Protein AF-A0AAW2SM83-F1 (afdb_monomer)

Mean predicted aligned error: 7.63 Å

pLDDT: mean 76.94, std 11.26, range [39.81, 90.31]

Structure (mmCIF, N/CA/C/O backbone):
data_AF-A0AAW2SM83-F1
#
_entry.id   AF-A0AAW2SM83-F1
#
loop_
_atom_site.group_PDB
_atom_site.id
_atom_site.type_symbol
_atom_site.label_atom_id
_atom_site.label_alt_id
_atom_site.label_comp_id
_atom_site.label_asym_id
_atom_site.label_entity_id
_atom_site.label_seq_id
_atom_site.pdbx_PDB_ins_code
_atom_site.Cartn_x
_atom_site.Cartn_y
_atom_site.Cartn_z
_atom_site.occupancy
_atom_site.B_iso_or_equiv
_atom_site.auth_seq_id
_atom_site.auth_comp_id
_atom_site.auth_asym_id
_atom_site.auth_atom_id
_atom_site.pdbx_PDB_model_num
ATOM 1 N N . MET A 1 1 ? 7.776 -12.424 -5.030 1.00 39.81 1 MET A N 1
ATOM 2 C CA . MET A 1 1 ? 6.818 -11.487 -4.413 1.00 39.81 1 MET A CA 1
ATOM 3 C C . MET A 1 1 ? 7.559 -10.567 -3.451 1.00 39.81 1 MET A C 1
ATOM 5 O O . MET A 1 1 ? 8.022 -11.032 -2.416 1.00 39.81 1 MET A O 1
ATOM 9 N N . LYS A 1 2 ? 7.753 -9.295 -3.813 1.00 45.72 2 LYS A N 1
ATOM 10 C CA . LYS A 1 2 ? 8.313 -8.278 -2.909 1.00 45.72 2 LYS A CA 1
ATOM 11 C C . LYS A 1 2 ? 7.290 -7.174 -2.714 1.00 45.72 2 LYS A C 1
ATOM 13 O O . LYS A 1 2 ? 6.687 -6.695 -3.669 1.00 45.72 2 LYS A O 1
ATOM 18 N N . LEU A 1 3 ? 7.102 -6.820 -1.453 1.00 44.44 3 LEU A N 1
ATOM 19 C CA . LEU A 1 3 ? 6.185 -5.790 -1.025 1.00 44.44 3 LEU A CA 1
ATOM 20 C C . LEU A 1 3 ? 6.822 -4.419 -1.250 1.00 44.44 3 LEU A C 1
ATOM 22 O O . LEU A 1 3 ? 7.770 -4.055 -0.554 1.00 44.44 3 LEU A O 1
ATOM 26 N N . CYS A 1 4 ? 6.308 -3.661 -2.212 1.00 49.78 4 CYS A N 1
ATOM 27 C CA . CYS A 1 4 ? 6.758 -2.297 -2.445 1.00 49.78 4 CYS A CA 1
ATOM 28 C C . CYS A 1 4 ? 5.893 -1.348 -1.621 1.00 49.78 4 CYS A C 1
ATOM 30 O O . CYS A 1 4 ? 4.852 -0.886 -2.067 1.00 49.78 4 CYS A O 1
ATOM 32 N N . ARG A 1 5 ? 6.316 -1.055 -0.391 1.00 54.22 5 ARG A N 1
ATOM 33 C CA . ARG A 1 5 ? 5.929 0.210 0.248 1.00 54.22 5 ARG A CA 1
ATOM 34 C C . ARG A 1 5 ? 6.883 1.287 -0.291 1.00 54.22 5 ARG A C 1
ATOM 36 O O . ARG A 1 5 ? 7.956 0.943 -0.776 1.00 54.22 5 ARG A O 1
ATOM 43 N N . TRP A 1 6 ? 6.543 2.573 -0.241 1.00 51.31 6 TRP A N 1
ATOM 44 C CA . TRP A 1 6 ? 7.434 3.669 -0.680 1.00 51.31 6 TRP A CA 1
ATOM 45 C C . TRP A 1 6 ? 8.615 3.886 0.292 1.00 51.31 6 TRP A C 1
ATOM 47 O O . TRP A 1 6 ? 8.884 4.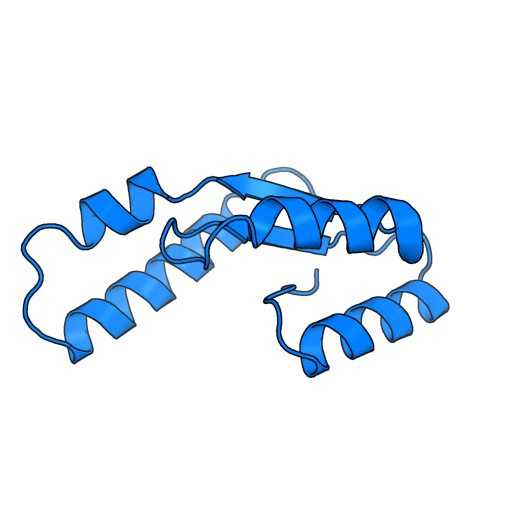982 0.773 1.00 51.31 6 TRP A O 1
ATOM 57 N N . CYS A 1 7 ? 9.278 2.799 0.679 1.00 58.91 7 CYS A N 1
ATOM 58 C CA . CYS A 1 7 ? 10.492 2.783 1.467 1.00 58.9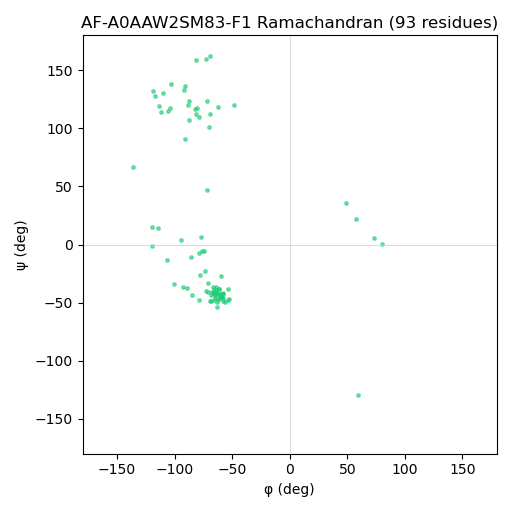1 7 CYS A CA 1
ATOM 59 C C . CYS A 1 7 ? 11.660 2.505 0.519 1.00 58.91 7 CYS A C 1
ATOM 61 O O . CYS A 1 7 ? 11.553 1.656 -0.371 1.00 58.91 7 CYS A O 1
ATOM 63 N N . VAL A 1 8 ? 12.770 3.220 0.713 1.00 69.19 8 VAL A N 1
ATOM 64 C CA . VAL A 1 8 ? 13.974 3.105 -0.126 1.00 69.19 8 VAL A CA 1
ATOM 65 C C . VAL A 1 8 ? 14.437 1.649 -0.208 1.00 69.19 8 VAL A C 1
ATOM 67 O O . VAL A 1 8 ? 14.772 1.173 -1.291 1.00 69.19 8 VAL A O 1
ATOM 70 N N . ASP A 1 9 ? 14.343 0.914 0.901 1.00 73.94 9 ASP A N 1
ATOM 71 C CA . ASP A 1 9 ? 14.734 -0.493 0.983 1.00 73.94 9 ASP A CA 1
ATOM 72 C C . ASP A 1 9 ? 13.951 -1.375 0.011 1.00 73.94 9 ASP A C 1
ATOM 74 O O . ASP A 1 9 ? 14.536 -2.186 -0.703 1.00 73.94 9 ASP A O 1
ATOM 78 N N . SER A 1 10 ? 12.629 -1.205 -0.067 1.00 73.06 10 SER A N 1
ATOM 79 C CA . SER A 1 10 ? 11.781 -2.001 -0.955 1.00 73.06 10 SER A CA 1
ATOM 80 C C . SER A 1 10 ? 11.978 -1.645 -2.426 1.00 73.06 10 SER A C 1
ATOM 82 O O . SER A 1 10 ? 11.923 -2.544 -3.264 1.00 73.06 10 SER A O 1
ATOM 84 N N . THR A 1 11 ? 12.275 -0.383 -2.746 1.00 73.31 11 THR A N 1
ATOM 85 C CA . THR A 1 11 ? 12.612 0.028 -4.117 1.00 73.31 11 THR A CA 1
ATOM 86 C C . THR A 1 11 ? 13.958 -0.554 -4.541 1.00 73.31 11 THR A C 1
ATOM 88 O O . THR A 1 11 ? 14.043 -1.208 -5.576 1.00 73.31 11 THR A O 1
ATOM 91 N N . VAL A 1 12 ? 15.000 -0.425 -3.711 1.00 79.44 12 VAL A N 1
ATOM 92 C CA . VAL A 1 12 ? 16.323 -1.013 -3.988 1.00 79.44 12 VAL A CA 1
ATOM 93 C C . VAL A 1 12 ? 16.226 -2.536 -4.096 1.00 79.44 12 VAL A C 1
ATOM 95 O O . VAL A 1 12 ? 16.770 -3.140 -5.020 1.00 79.44 12 VAL A O 1
ATOM 98 N N . ALA A 1 13 ? 15.480 -3.171 -3.193 1.00 80.94 13 ALA A N 1
ATOM 99 C CA . ALA A 1 13 ? 15.261 -4.609 -3.187 1.00 80.94 13 ALA A CA 1
ATOM 100 C C . ALA A 1 13 ? 14.492 -5.106 -4.423 1.00 80.94 13 ALA A C 1
ATOM 102 O O . ALA A 1 13 ? 14.777 -6.217 -4.885 1.00 80.94 13 ALA A O 1
ATOM 103 N N . ALA A 1 14 ? 13.524 -4.336 -4.930 1.00 75.44 14 ALA A N 1
ATOM 104 C CA . ALA A 1 14 ? 12.797 -4.643 -6.159 1.00 75.44 14 ALA A CA 1
ATOM 105 C C . ALA A 1 14 ? 13.714 -4.510 -7.380 1.00 75.44 14 ALA A C 1
ATOM 107 O O . ALA A 1 14 ? 13.834 -5.463 -8.144 1.00 75.44 14 ALA A O 1
ATOM 108 N N . THR A 1 15 ? 14.458 -3.407 -7.496 1.00 78.12 15 THR A N 1
ATOM 109 C CA . THR A 1 15 ? 15.403 -3.177 -8.599 1.00 78.12 15 THR A CA 1
ATOM 110 C C . THR A 1 15 ? 16.509 -4.232 -8.646 1.00 78.12 15 THR A C 1
ATOM 112 O O . THR A 1 15 ? 16.833 -4.741 -9.717 1.00 78.12 15 THR A O 1
ATOM 115 N N . LEU A 1 16 ? 17.079 -4.611 -7.495 1.00 81.06 16 LEU A N 1
ATOM 116 C CA . LEU A 1 16 ? 18.107 -5.658 -7.432 1.00 81.06 16 LEU A CA 1
ATOM 117 C C . LEU A 1 16 ? 17.567 -7.023 -7.856 1.00 81.06 16 LEU A C 1
ATOM 119 O O . LEU A 1 16 ? 18.247 -7.758 -8.566 1.00 81.06 16 LEU A O 1
ATOM 123 N N . VAL A 1 17 ? 16.349 -7.370 -7.434 1.00 81.19 17 VAL A N 1
ATOM 124 C CA . VAL A 1 17 ? 15.756 -8.656 -7.812 1.00 81.19 17 VAL A CA 1
ATOM 125 C C . VAL A 1 17 ? 15.336 -8.654 -9.268 1.00 81.19 17 VAL A C 1
ATOM 127 O O . VAL A 1 17 ? 15.617 -9.628 -9.950 1.00 81.19 17 VAL A O 1
ATOM 130 N N . HIS A 1 18 ? 14.771 -7.569 -9.788 1.00 79.06 18 HIS A N 1
ATOM 131 C CA . HIS A 1 18 ? 14.466 -7.476 -11.211 1.00 79.06 18 HIS A CA 1
ATOM 132 C C . HIS A 1 18 ? 15.718 -7.651 -12.077 1.00 79.06 18 HIS A C 1
ATOM 134 O O . HIS A 1 18 ? 15.699 -8.432 -13.020 1.00 79.06 18 HIS A O 1
ATOM 140 N N . LYS A 1 19 ? 16.855 -7.055 -11.690 1.00 78.62 19 LYS A N 1
ATOM 141 C CA . LYS A 1 19 ? 18.141 -7.306 -12.364 1.00 78.62 19 LYS A CA 1
ATOM 142 C C . LYS A 1 19 ? 18.576 -8.778 -12.335 1.00 78.62 19 LYS A C 1
ATOM 144 O O . LYS A 1 19 ? 19.315 -9.197 -13.217 1.00 78.62 19 LYS A O 1
ATOM 149 N N . ALA A 1 20 ? 18.152 -9.551 -11.335 1.00 83.00 20 ALA A N 1
ATOM 150 C CA . ALA A 1 20 ? 18.542 -10.950 -11.163 1.00 83.00 20 ALA A CA 1
ATOM 151 C C . ALA A 1 20 ? 17.568 -11.958 -11.805 1.00 83.00 20 ALA A C 1
ATOM 153 O O . ALA A 1 20 ? 18.008 -12.993 -12.301 1.00 83.00 20 ALA A O 1
ATOM 154 N N . ILE A 1 21 ? 16.254 -11.701 -11.771 1.00 78.56 21 ILE A N 1
ATOM 155 C CA . ILE A 1 21 ? 15.217 -12.644 -12.240 1.00 78.56 21 ILE A CA 1
ATOM 156 C C . ILE A 1 21 ? 14.339 -12.110 -13.378 1.00 78.56 21 ILE A C 1
ATOM 158 O O . ILE A 1 21 ? 13.483 -12.861 -13.856 1.00 78.56 21 ILE A O 1
ATOM 162 N N . GLY A 1 22 ? 14.560 -10.868 -13.817 1.00 74.38 22 GLY A N 1
ATOM 163 C CA . GLY A 1 22 ? 13.842 -10.219 -14.912 1.00 74.38 22 GLY A CA 1
ATOM 164 C C . GLY A 1 22 ? 12.340 -10.138 -14.656 1.00 74.38 22 GLY A C 1
ATOM 165 O O . GLY A 1 22 ? 11.893 -9.738 -13.576 1.00 74.38 22 GLY A O 1
ATOM 166 N N . ASP A 1 23 ? 11.576 -10.585 -15.646 1.00 71.12 23 ASP A N 1
ATOM 167 C CA . ASP A 1 23 ? 10.113 -10.473 -15.711 1.00 71.12 23 ASP A CA 1
ATOM 168 C C . ASP A 1 23 ? 9.370 -11.435 -14.776 1.00 71.12 23 ASP A C 1
ATOM 170 O O . ASP A 1 23 ? 8.157 -11.353 -14.621 1.00 71.12 23 ASP A O 1
ATOM 174 N N . ARG A 1 24 ? 10.090 -12.339 -14.097 1.00 71.69 24 ARG A N 1
ATOM 175 C CA . ARG A 1 24 ? 9.501 -13.238 -13.087 1.00 71.69 24 ARG A CA 1
ATOM 176 C C . ARG A 1 24 ? 9.214 -12.538 -11.756 1.00 71.69 24 ARG A C 1
ATOM 178 O O . ARG A 1 24 ? 8.687 -13.157 -10.829 1.00 71.69 24 ARG A O 1
ATOM 185 N N . LEU A 1 25 ? 9.615 -11.274 -11.608 1.00 72.06 25 LEU A N 1
ATOM 186 C CA . LEU A 1 25 ? 9.310 -10.485 -10.423 1.00 72.06 25 LEU A CA 1
ATOM 187 C C . LEU A 1 25 ? 7.958 -9.794 -10.584 1.00 72.06 25 LEU A C 1
ATOM 189 O O . LEU A 1 25 ? 7.887 -8.766 -11.236 1.00 72.06 25 LEU A O 1
ATOM 193 N N . HIS A 1 26 ? 6.938 -10.266 -9.872 1.00 72.94 26 HIS A N 1
ATOM 194 C CA . HIS A 1 26 ? 5.712 -9.494 -9.672 1.00 72.94 26 HIS A CA 1
ATOM 195 C C . HIS A 1 26 ? 5.828 -8.602 -8.431 1.00 72.94 26 HIS A C 1
ATOM 197 O O . HIS A 1 26 ? 6.042 -9.087 -7.306 1.00 72.94 26 HIS A O 1
ATOM 203 N N . CYS A 1 27 ? 5.704 -7.292 -8.647 1.00 75.81 27 CYS A N 1
ATOM 204 C CA . CYS A 1 27 ? 5.610 -6.288 -7.595 1.00 75.81 27 CYS A CA 1
ATOM 205 C C . CYS A 1 27 ? 4.138 -6.036 -7.265 1.00 75.81 27 CYS A C 1
ATOM 207 O O . CYS A 1 27 ? 3.314 -5.840 -8.152 1.00 75.81 27 CYS A O 1
ATOM 209 N N . VAL A 1 28 ? 3.808 -6.018 -5.977 1.00 81.12 28 VAL A N 1
ATOM 210 C CA . VAL A 1 28 ? 2.452 -5.717 -5.509 1.00 81.12 28 VAL A CA 1
ATOM 211 C C . VAL A 1 28 ? 2.505 -4.445 -4.680 1.00 81.12 28 VAL A C 1
ATOM 213 O O . VAL A 1 28 ? 3.301 -4.338 -3.739 1.00 81.12 28 VAL A O 1
ATOM 216 N N . PHE A 1 29 ? 1.641 -3.501 -5.030 1.00 81.56 29 PHE A N 1
ATOM 217 C CA . PHE A 1 29 ? 1.415 -2.267 -4.300 1.00 81.56 29 PHE A CA 1
ATOM 218 C C . PHE A 1 29 ? -0.001 -2.286 -3.726 1.00 81.56 29 PHE A C 1
ATOM 220 O O . PHE A 1 29 ? -0.963 -2.381 -4.479 1.00 81.56 29 PHE A O 1
ATOM 227 N N . VAL A 1 30 ? -0.137 -2.215 -2.402 1.00 82.88 30 VAL A N 1
ATOM 228 C CA . VAL A 1 30 ? -1.445 -2.195 -1.728 1.00 82.88 30 VAL A CA 1
ATOM 229 C C . VAL A 1 30 ? -1.719 -0.780 -1.238 1.00 82.88 30 VAL A C 1
ATOM 231 O O . VAL A 1 30 ? -1.015 -0.290 -0.351 1.00 82.88 30 VAL A O 1
ATOM 234 N N . ASP A 1 31 ? -2.747 -0.147 -1.796 1.00 83.94 31 ASP A N 1
ATOM 235 C CA . ASP A 1 31 ? -3.262 1.130 -1.321 1.00 83.94 31 ASP A CA 1
ATOM 236 C C . ASP A 1 31 ? -4.205 0.888 -0.137 1.00 83.94 31 ASP A C 1
ATOM 238 O O . ASP A 1 31 ? -5.236 0.228 -0.249 1.00 83.94 31 ASP A O 1
ATOM 242 N N . ASN A 1 32 ? -3.821 1.398 1.029 1.00 81.06 32 ASN A N 1
ATOM 243 C CA . ASN A 1 32 ? -4.587 1.294 2.268 1.00 81.06 32 ASN A CA 1
ATOM 244 C C . ASN A 1 32 ? -5.495 2.510 2.517 1.00 81.06 32 ASN A C 1
ATOM 246 O O . ASN A 1 32 ? -6.105 2.599 3.581 1.00 81.06 32 ASN A O 1
ATOM 250 N N . GLY A 1 33 ? -5.557 3.465 1.583 1.00 78.50 33 GLY A N 1
ATOM 251 C CA . GLY A 1 33 ? -6.327 4.703 1.715 1.00 78.50 33 GLY A CA 1
ATOM 252 C C . GLY A 1 33 ? -5.724 5.724 2.684 1.00 78.50 33 GLY A C 1
ATOM 253 O O . GLY A 1 33 ? -6.344 6.749 2.956 1.00 78.50 33 GLY A O 1
ATOM 254 N N . LEU A 1 34 ? -4.527 5.461 3.220 1.00 76.56 34 LEU A N 1
ATOM 255 C CA . LEU A 1 34 ? -3.804 6.336 4.154 1.00 76.56 34 LEU A CA 1
ATOM 256 C C . LEU A 1 34 ? -2.506 6.888 3.540 1.00 76.56 34 LEU A C 1
ATOM 258 O O . LEU A 1 34 ? -1.630 7.375 4.258 1.00 76.56 34 LEU A O 1
ATOM 262 N N . LEU A 1 35 ? -2.364 6.771 2.220 1.00 78.94 35 LEU A N 1
ATOM 263 C CA . LEU A 1 35 ? -1.236 7.302 1.468 1.00 78.94 35 LEU A CA 1
ATOM 264 C C . LEU A 1 35 ? -1.313 8.832 1.354 1.00 78.94 35 LEU A C 1
ATOM 266 O O . LEU A 1 35 ? -2.372 9.447 1.501 1.00 78.94 35 LEU A O 1
ATOM 270 N N . ARG A 1 36 ? -0.174 9.471 1.081 1.00 78.31 36 ARG A N 1
ATOM 271 C CA . ARG A 1 36 ? -0.105 10.918 0.853 1.00 78.31 36 ARG A CA 1
ATOM 272 C C . ARG A 1 36 ? -0.789 11.294 -0.460 1.00 78.31 36 ARG A C 1
ATOM 274 O O . ARG A 1 36 ? -0.972 10.478 -1.364 1.00 78.31 36 ARG A O 1
ATOM 281 N N . TRP A 1 37 ? -1.114 12.581 -0.582 1.00 78.44 37 TRP A N 1
ATOM 282 C CA . TRP A 1 37 ? -1.696 13.153 -1.795 1.00 78.44 37 TRP A CA 1
ATOM 283 C C . TRP A 1 37 ? -0.920 12.732 -3.052 1.00 78.44 37 TRP A C 1
ATOM 285 O O . TRP A 1 37 ? 0.274 13.019 -3.173 1.00 78.44 37 TRP A O 1
ATOM 295 N N . LYS A 1 38 ? -1.617 12.058 -3.978 1.00 80.62 38 LYS A N 1
ATOM 296 C CA . LYS A 1 38 ? -1.089 11.541 -5.255 1.00 80.62 38 LYS A CA 1
ATOM 297 C C . LYS A 1 38 ? 0.103 10.583 -5.146 1.00 80.62 38 LYS A C 1
ATOM 299 O O . LYS A 1 38 ? 0.837 10.398 -6.114 1.00 80.62 38 LYS A O 1
ATOM 304 N N . GLU A 1 39 ? 0.307 9.946 -3.998 1.00 79.38 39 GLU A N 1
ATOM 305 C CA . GLU A 1 39 ? 1.409 8.997 -3.831 1.00 79.38 39 GLU A CA 1
ATOM 306 C C . GLU A 1 39 ? 1.229 7.770 -4.730 1.00 79.38 39 GLU A C 1
ATOM 308 O O . GLU A 1 39 ? 2.163 7.407 -5.434 1.00 79.38 39 GLU A O 1
ATOM 313 N N . ARG A 1 40 ? 0.011 7.217 -4.817 1.00 80.81 40 ARG A N 1
ATOM 314 C CA . ARG A 1 40 ? -0.321 6.098 -5.718 1.00 80.81 40 ARG A CA 1
ATOM 315 C C . ARG A 1 40 ? 0.067 6.375 -7.175 1.00 80.81 40 ARG A C 1
ATOM 317 O O . ARG A 1 40 ? 0.691 5.532 -7.808 1.00 80.81 40 ARG A O 1
ATOM 324 N N . GLU A 1 41 ? -0.288 7.551 -7.695 1.00 82.50 41 GLU A N 1
AT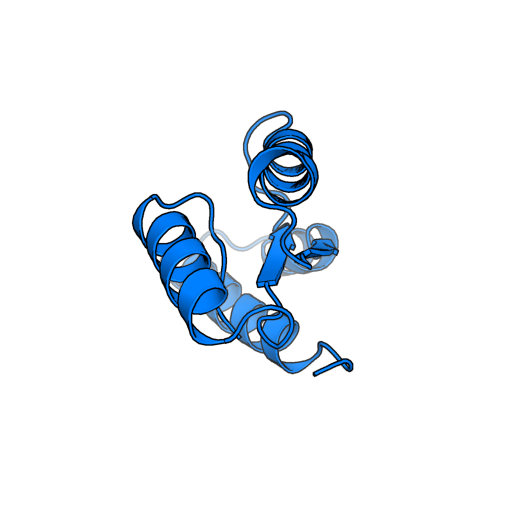OM 325 C CA . GLU A 1 41 ? 0.013 7.950 -9.079 1.00 82.50 41 GLU A CA 1
ATOM 326 C C . GLU A 1 41 ? 1.522 8.021 -9.317 1.00 82.50 41 GLU A C 1
ATOM 328 O O . GLU A 1 41 ? 2.015 7.442 -10.278 1.00 82.50 41 GLU A O 1
ATOM 333 N N . ARG A 1 42 ? 2.259 8.659 -8.398 1.00 81.94 42 ARG A N 1
ATOM 334 C CA . ARG A 1 42 ? 3.724 8.735 -8.471 1.00 81.94 42 ARG A CA 1
ATOM 335 C C . ARG A 1 42 ? 4.371 7.360 -8.407 1.00 81.94 42 ARG A C 1
ATOM 337 O O . ARG A 1 42 ? 5.346 7.122 -9.108 1.00 81.94 42 ARG A O 1
ATOM 344 N N . VAL A 1 43 ? 3.832 6.458 -7.583 1.00 80.06 43 VAL A N 1
ATOM 345 C CA . VAL A 1 43 ? 4.352 5.095 -7.483 1.00 80.06 43 VAL A CA 1
ATOM 346 C C . VAL A 1 43 ? 4.189 4.368 -8.804 1.00 80.06 43 VAL A C 1
ATOM 348 O O . VAL A 1 43 ? 5.171 3.883 -9.353 1.00 80.06 43 VAL A O 1
ATOM 351 N N . MET A 1 44 ? 2.974 4.333 -9.339 1.00 80.62 44 MET A N 1
ATOM 352 C CA . MET A 1 44 ? 2.716 3.673 -10.615 1.00 80.62 44 MET A CA 1
ATOM 353 C C . MET A 1 44 ? 3.570 4.269 -11.734 1.00 80.62 44 MET A C 1
ATOM 355 O O . MET A 1 44 ? 4.182 3.524 -12.489 1.00 80.62 44 MET A O 1
ATOM 359 N N . GLU A 1 45 ? 3.701 5.597 -11.780 1.00 82.75 45 GLU A N 1
ATOM 360 C CA . GLU A 1 45 ? 4.513 6.282 -12.783 1.00 82.75 45 GLU A CA 1
ATOM 361 C C . GLU A 1 45 ? 5.995 5.887 -12.708 1.00 82.75 45 GLU A C 1
ATOM 363 O O . GLU A 1 45 ? 6.573 5.538 -13.732 1.00 82.75 45 GLU A O 1
ATOM 368 N N . THR A 1 46 ? 6.606 5.860 -11.520 1.00 80.38 46 THR A N 1
ATOM 369 C CA . THR A 1 46 ? 8.013 5.446 -11.368 1.00 80.38 46 THR A CA 1
ATOM 370 C C . THR A 1 46 ? 8.220 3.961 -11.677 1.00 80.38 46 THR A C 1
ATOM 372 O O . THR A 1 46 ? 9.205 3.585 -12.311 1.00 80.38 46 THR A O 1
ATOM 375 N N . PHE A 1 47 ? 7.307 3.087 -11.246 1.00 77.38 47 PHE A N 1
ATOM 376 C CA . PHE A 1 47 ? 7.449 1.649 -11.482 1.00 77.38 47 PHE A CA 1
ATOM 377 C C . PHE A 1 47 ? 7.242 1.276 -12.958 1.00 77.38 47 PHE A C 1
ATOM 379 O O . PHE A 1 47 ? 8.011 0.467 -13.478 1.00 77.38 47 PHE A O 1
ATOM 386 N N . GLU A 1 48 ? 6.265 1.883 -13.636 1.00 75.44 48 GLU A N 1
ATOM 387 C CA . GLU A 1 48 ? 5.987 1.626 -15.053 1.00 75.44 48 GLU A CA 1
ATOM 388 C C . GLU A 1 48 ? 6.959 2.363 -15.985 1.00 75.44 48 GLU A C 1
ATOM 390 O O . GLU A 1 48 ? 7.504 1.736 -16.891 1.00 75.44 48 GLU A O 1
ATOM 39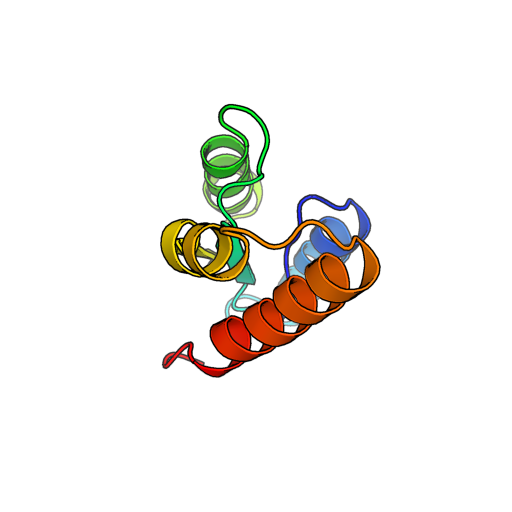5 N N . LYS A 1 49 ? 7.208 3.668 -15.779 1.00 75.00 49 LYS A N 1
ATOM 396 C CA . LYS A 1 49 ? 8.010 4.483 -16.713 1.00 75.00 49 LYS A CA 1
ATOM 397 C C . LYS A 1 49 ? 9.512 4.386 -16.481 1.00 75.00 49 LYS A C 1
ATOM 399 O O . LYS A 1 49 ? 10.263 4.285 -17.446 1.00 75.00 49 LYS A O 1
ATOM 404 N N . ASP A 1 50 ? 9.960 4.439 -15.227 1.00 72.88 50 ASP A N 1
ATOM 405 C CA . ASP A 1 50 ? 11.398 4.505 -14.934 1.00 72.88 50 ASP A CA 1
ATOM 406 C C . ASP A 1 50 ? 12.007 3.107 -14.790 1.00 72.88 50 ASP A C 1
ATOM 408 O O . ASP A 1 50 ? 13.138 2.864 -15.216 1.00 72.88 50 ASP A O 1
ATOM 412 N N . LEU A 1 51 ? 11.259 2.172 -14.194 1.00 70.44 51 LEU A N 1
ATOM 413 C CA . LEU A 1 51 ? 11.765 0.842 -13.849 1.00 70.44 51 LEU A CA 1
ATOM 414 C C . LEU A 1 51 ? 11.239 -0.283 -14.756 1.00 70.44 51 LEU A C 1
ATOM 416 O O . LEU A 1 51 ? 11.816 -1.367 -14.716 1.00 70.44 51 LEU A O 1
ATOM 420 N N . HIS A 1 52 ? 10.202 -0.037 -15.571 1.00 72.50 52 HIS A N 1
ATOM 421 C CA . HIS A 1 52 ? 9.548 -1.032 -16.441 1.00 72.50 52 HIS A CA 1
ATOM 422 C C . HIS A 1 52 ? 9.199 -2.343 -15.709 1.00 72.50 52 HIS A C 1
ATOM 424 O O . HIS A 1 52 ? 9.301 -3.439 -16.260 1.00 72.50 52 HIS A O 1
ATOM 430 N N . LEU A 1 53 ? 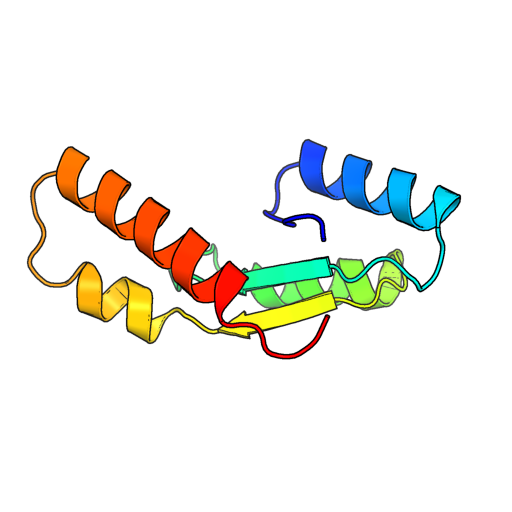8.807 -2.237 -14.438 1.00 72.50 53 LEU A N 1
ATOM 431 C CA . LEU A 1 53 ? 8.502 -3.384 -13.589 1.00 72.50 53 LEU A CA 1
ATOM 432 C C . LEU A 1 53 ? 7.019 -3.740 -13.687 1.00 72.50 53 LEU A C 1
ATOM 434 O O . LEU A 1 53 ? 6.180 -2.843 -13.572 1.00 72.50 53 LEU A O 1
ATOM 438 N N . PRO A 1 54 ? 6.658 -5.032 -13.790 1.00 72.00 54 PRO A N 1
ATOM 439 C CA . PRO A 1 54 ? 5.264 -5.435 -13.706 1.00 72.00 54 PRO A CA 1
ATOM 440 C C . PRO A 1 54 ? 4.774 -5.244 -12.261 1.00 72.00 54 PRO A C 1
ATOM 442 O O . PRO A 1 54 ? 5.063 -6.042 -11.359 1.00 72.00 54 PRO A O 1
ATOM 445 N N . VAL A 1 55 ? 4.047 -4.145 -12.040 1.00 76.62 55 VAL A N 1
ATOM 446 C CA . VAL A 1 55 ? 3.464 -3.774 -10.748 1.00 76.62 55 VAL A CA 1
ATOM 447 C C . VAL A 1 55 ? 1.944 -3.901 -10.788 1.00 76.62 55 VAL A C 1
ATOM 449 O O . VAL A 1 55 ? 1.277 -3.412 -11.692 1.00 76.62 55 VAL A O 1
ATOM 452 N N . THR A 1 56 ? 1.374 -4.575 -9.794 1.00 81.62 56 THR A N 1
ATOM 453 C CA . THR A 1 56 ? -0.077 -4.655 -9.596 1.00 81.62 56 THR A CA 1
ATOM 454 C C . THR A 1 56 ? -0.469 -3.742 -8.446 1.00 81.62 56 THR A C 1
ATOM 456 O O . THR A 1 56 ? -0.032 -3.948 -7.312 1.00 81.62 56 THR A O 1
ATOM 459 N N 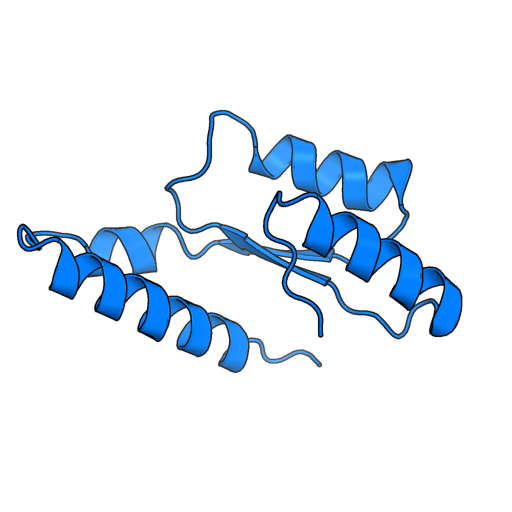. CYS A 1 57 ? -1.291 -2.735 -8.738 1.00 80.50 57 CYS A N 1
ATOM 460 C CA . CYS A 1 57 ? -1.891 -1.876 -7.724 1.00 80.50 57 CYS A CA 1
ATOM 461 C C . CYS A 1 57 ? -3.203 -2.490 -7.236 1.00 80.50 57 CYS A C 1
ATOM 463 O O . CYS A 1 57 ? -4.119 -2.719 -8.021 1.00 80.50 57 CYS A O 1
ATOM 465 N N . VAL A 1 58 ? -3.300 -2.715 -5.933 1.00 83.94 58 VAL A N 1
ATOM 466 C CA . VAL A 1 58 ? -4.475 -3.257 -5.257 1.00 83.94 58 VAL A CA 1
ATOM 467 C C . VAL A 1 58 ? -5.064 -2.153 -4.402 1.00 83.94 58 VAL A C 1
ATOM 469 O O . VAL A 1 58 ? -4.425 -1.704 -3.451 1.00 83.94 58 VAL A O 1
ATOM 472 N N . ASP A 1 59 ? -6.269 -1.707 -4.741 1.00 84.44 59 ASP A N 1
ATOM 473 C CA . ASP A 1 59 ? -7.015 -0.776 -3.899 1.00 84.44 59 ASP A CA 1
ATOM 474 C C . ASP A 1 59 ? -7.721 -1.553 -2.783 1.00 84.44 59 ASP A C 1
ATOM 476 O O . ASP A 1 59 ? -8.627 -2.348 -3.029 1.00 84.44 59 ASP A O 1
ATOM 480 N N . ALA A 1 60 ? -7.272 -1.343 -1.549 1.00 84.69 60 ALA A N 1
ATOM 481 C CA . ALA A 1 60 ? -7.888 -1.887 -0.348 1.00 84.69 60 ALA A CA 1
ATOM 482 C C . ALA A 1 60 ? -8.350 -0.780 0.611 1.00 84.69 60 ALA A C 1
ATOM 484 O O . ALA A 1 60 ? -8.647 -1.054 1.778 1.00 84.69 60 ALA A O 1
ATOM 485 N N . SER A 1 61 ? -8.426 0.467 0.138 1.00 85.44 61 SER A N 1
ATOM 486 C CA . SER A 1 61 ? -8.766 1.638 0.948 1.00 85.44 61 SER A CA 1
ATOM 487 C C . SER A 1 61 ? -10.068 1.444 1.730 1.00 85.44 61 SER A C 1
ATOM 489 O O . SER A 1 61 ? -10.097 1.640 2.944 1.00 85.44 61 SER A O 1
ATOM 491 N N . GLU A 1 62 ? -11.123 0.955 1.080 1.00 85.88 62 GLU A N 1
ATOM 492 C CA . GLU A 1 62 ? -12.418 0.695 1.714 1.00 85.88 62 GLU A CA 1
ATOM 493 C C . GLU A 1 62 ? -12.344 -0.397 2.799 1.00 85.88 62 GLU A C 1
ATOM 495 O O . GLU A 1 62 ? -12.942 -0.262 3.872 1.00 85.88 62 GLU A O 1
ATOM 500 N N . GLN A 1 63 ? -11.563 -1.460 2.578 1.00 84.75 63 GLN A N 1
ATOM 501 C CA . GLN A 1 63 ? -11.404 -2.550 3.549 1.00 84.75 63 GLN A CA 1
ATOM 502 C C . GLN A 1 63 ? -10.655 -2.076 4.800 1.00 84.75 63 GLN A C 1
ATOM 504 O O . GLN A 1 63 ? -11.073 -2.350 5.927 1.00 84.75 63 GLN A O 1
ATOM 509 N N . PHE A 1 64 ? -9.587 -1.295 4.617 1.00 84.94 64 PHE A N 1
ATOM 510 C CA . PHE A 1 64 ? -8.855 -0.695 5.731 1.00 84.94 64 PHE A CA 1
ATOM 511 C C . PHE A 1 64 ? -9.709 0.326 6.489 1.00 84.94 64 PHE A C 1
ATOM 513 O O . PHE A 1 64 ? -9.795 0.265 7.716 1.00 84.94 64 PHE A O 1
ATOM 520 N N . LEU A 1 65 ? -10.375 1.245 5.785 1.00 85.19 65 LEU A N 1
ATOM 521 C CA . LEU A 1 65 ? -11.188 2.295 6.404 1.00 85.19 65 LEU A CA 1
ATOM 522 C C . LEU A 1 65 ? -12.409 1.728 7.140 1.00 85.19 65 LEU A C 1
ATOM 524 O O . LEU A 1 65 ? -12.728 2.193 8.237 1.00 85.19 65 LEU A O 1
ATOM 528 N N . SER A 1 66 ? -13.060 0.696 6.595 1.00 87.25 66 SER A N 1
ATOM 529 C CA . SER A 1 66 ? -14.189 0.028 7.254 1.00 87.25 66 SER A CA 1
ATOM 530 C C . SER A 1 66 ? -13.763 -0.696 8.534 1.00 87.25 66 SER A C 1
ATOM 532 O O . SER A 1 66 ? -14.427 -0.551 9.560 1.00 87.25 66 SER A O 1
ATOM 534 N N . LYS A 1 67 ? -12.617 -1.390 8.528 1.00 84.25 67 LYS A N 1
ATOM 535 C CA . LYS A 1 67 ? -12.078 -2.087 9.711 1.00 84.25 67 LYS A CA 1
ATOM 536 C C . LYS A 1 67 ? -11.485 -1.152 10.764 1.00 84.25 67 LYS A C 1
ATOM 538 O O . LYS A 1 67 ? -11.406 -1.517 11.935 1.00 84.25 67 LYS A O 1
ATOM 543 N N . LEU A 1 68 ? -11.088 0.058 10.374 1.00 83.94 68 LEU A N 1
ATOM 544 C CA . LEU A 1 68 ? -10.620 1.095 11.296 1.00 83.94 68 LEU A CA 1
ATOM 545 C C . LEU A 1 68 ? -11.762 1.940 11.883 1.00 83.94 68 LEU A C 1
ATOM 547 O O . LEU A 1 68 ? -11.536 2.694 12.835 1.00 83.94 68 LEU A O 1
ATOM 551 N N . LYS A 1 69 ? -12.989 1.810 11.361 1.00 87.56 69 LYS A N 1
ATOM 552 C CA . LYS A 1 69 ? -14.154 2.569 11.821 1.00 87.56 69 LYS A CA 1
ATOM 553 C C . LYS A 1 69 ? -14.472 2.237 13.282 1.00 87.56 69 LYS A C 1
ATOM 555 O O . LYS A 1 69 ? -14.776 1.103 13.629 1.00 87.56 69 LYS A O 1
ATOM 560 N N . GLY A 1 70 ? -14.409 3.250 14.146 1.00 85.94 70 GLY A N 1
ATOM 561 C CA . GLY A 1 70 ? -14.715 3.111 15.575 1.00 85.94 70 GLY A CA 1
ATOM 562 C C . GLY A 1 70 ? -13.587 2.518 16.426 1.00 85.94 70 GLY A C 1
ATOM 563 O O . GLY A 1 70 ? -13.737 2.417 17.641 1.00 85.94 70 GLY A O 1
ATOM 564 N N . VAL A 1 71 ? -12.436 2.178 15.837 1.00 87.31 71 VAL A N 1
ATOM 565 C CA . VAL A 1 71 ? -11.268 1.749 16.610 1.00 87.31 71 VAL A CA 1
ATOM 566 C C . VAL A 1 71 ? -10.567 2.992 17.152 1.00 87.31 71 VAL A C 1
ATOM 568 O O . VAL A 1 71 ? -10.078 3.826 16.394 1.00 87.31 71 VAL A O 1
ATOM 571 N N . THR A 1 72 ? -10.495 3.139 18.471 1.00 86.12 72 THR A N 1
ATOM 572 C CA . THR A 1 72 ? -9.784 4.246 19.139 1.00 86.12 72 THR A CA 1
ATOM 573 C C . THR A 1 72 ? -8.413 3.811 19.648 1.00 86.12 72 THR A C 1
ATOM 575 O O . THR A 1 72 ? -7.454 4.577 19.565 1.00 86.12 72 THR A O 1
ATOM 578 N N . GLU A 1 73 ? -8.297 2.554 20.077 1.00 90.31 73 GLU A N 1
ATOM 579 C CA . GLU A 1 73 ? -7.098 1.988 20.691 1.00 90.31 73 GLU A CA 1
ATOM 580 C C . GLU A 1 73 ? -5.952 1.777 19.674 1.00 90.31 73 GLU A C 1
ATOM 582 O O . GLU A 1 73 ? -6.129 1.066 18.677 1.00 90.31 73 GLU A O 1
ATOM 587 N N . PRO A 1 74 ? -4.760 2.363 19.902 1.00 87.56 74 PRO A N 1
ATOM 588 C CA . PRO A 1 74 ? -3.664 2.363 18.930 1.00 87.56 74 PRO A CA 1
ATOM 589 C C . PRO A 1 74 ? -3.071 0.971 18.671 1.00 87.56 74 PRO A C 1
ATOM 591 O O . PRO A 1 74 ? -2.753 0.649 17.526 1.00 87.56 74 PRO A O 1
ATOM 594 N N . GLU A 1 75 ? -2.972 0.122 19.697 1.00 89.50 75 GLU A N 1
ATOM 595 C CA . GLU A 1 75 ? -2.488 -1.258 19.549 1.00 89.50 75 GLU A CA 1
ATOM 596 C C . GLU A 1 75 ? -3.430 -2.102 18.685 1.00 89.50 75 GLU A C 1
ATOM 598 O O . GLU A 1 75 ? -2.993 -2.807 17.770 1.00 89.50 75 GLU A O 1
ATOM 603 N N . LYS A 1 76 ? -4.747 -1.965 18.892 1.00 87.12 76 LYS A N 1
ATOM 604 C CA . LYS A 1 76 ? -5.746 -2.653 18.065 1.00 87.12 76 LYS A CA 1
ATOM 605 C C . LYS A 1 76 ? -5.697 -2.185 16.615 1.00 87.12 76 LYS A C 1
ATOM 607 O O . LYS A 1 76 ? -5.725 -3.031 15.725 1.00 87.12 76 LYS A O 1
ATOM 612 N N . LYS A 1 77 ? -5.537 -0.879 16.359 1.00 85.50 77 LYS A N 1
ATOM 613 C CA . LYS A 1 77 ? -5.343 -0.359 14.990 1.00 85.50 77 LYS A CA 1
ATOM 614 C C . LYS A 1 77 ? -4.148 -1.019 14.310 1.00 85.50 77 LYS A C 1
ATOM 616 O O . LYS A 1 77 ? -4.292 -1.513 13.197 1.00 85.50 77 LYS A O 1
ATOM 621 N N . ARG A 1 78 ? -2.989 -1.073 14.981 1.00 86.94 78 ARG A N 1
ATOM 622 C CA . ARG A 1 78 ? -1.777 -1.707 14.431 1.00 86.94 78 ARG A CA 1
ATOM 623 C C . ARG A 1 78 ? -2.010 -3.176 14.083 1.00 86.94 78 ARG A C 1
ATOM 625 O O . ARG A 1 78 ? -1.647 -3.602 12.988 1.00 86.94 78 ARG A O 1
ATOM 632 N N . LYS A 1 79 ? -2.648 -3.932 14.981 1.00 88.19 79 LYS A N 1
ATOM 633 C CA . LYS A 1 79 ? -2.919 -5.362 14.778 1.00 88.19 79 LYS A CA 1
ATOM 634 C C . LYS A 1 79 ? -3.892 -5.615 13.623 1.00 88.19 79 LYS A C 1
ATOM 636 O O . LYS A 1 79 ? -3.645 -6.507 12.816 1.00 88.19 79 LYS A O 1
ATOM 641 N N . ILE A 1 80 ? -4.949 -4.808 13.515 1.00 86.75 80 ILE A N 1
ATOM 642 C CA . ILE A 1 80 ? -5.927 -4.881 12.419 1.00 86.75 80 ILE A CA 1
ATOM 643 C C . ILE A 1 80 ? -5.250 -4.563 11.087 1.00 86.75 80 ILE A C 1
ATOM 645 O O . ILE A 1 8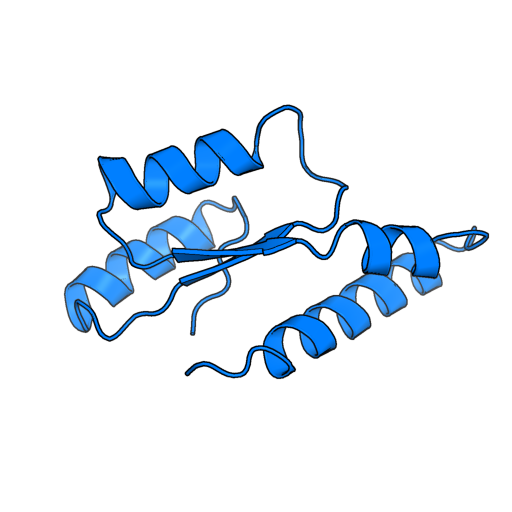0 ? -5.351 -5.357 10.160 1.00 86.75 80 ILE A O 1
ATOM 649 N N . ILE A 1 81 ? -4.498 -3.459 11.009 1.00 85.19 81 ILE A N 1
ATOM 650 C CA . ILE A 1 81 ? -3.794 -3.062 9.782 1.00 85.19 81 ILE A CA 1
ATOM 651 C C . ILE A 1 81 ? -2.825 -4.162 9.334 1.00 85.19 81 ILE A C 1
ATOM 653 O O . ILE A 1 81 ? -2.795 -4.504 8.158 1.00 85.19 81 ILE A O 1
ATOM 657 N N . GLY A 1 82 ? -2.044 -4.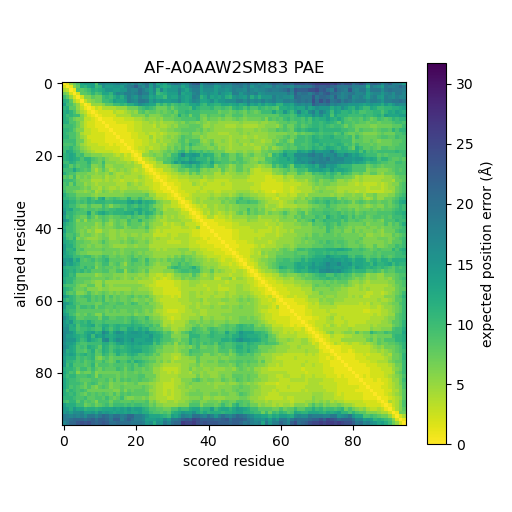735 10.256 1.00 84.50 82 GLY A N 1
ATOM 658 C CA . GLY A 1 82 ? -1.099 -5.806 9.933 1.00 84.50 82 GLY A CA 1
ATOM 659 C C . GLY A 1 82 ? -1.783 -7.091 9.458 1.00 84.50 82 GLY A C 1
ATOM 660 O O . GLY A 1 82 ? -1.384 -7.656 8.442 1.00 84.50 82 GLY A O 1
ATOM 661 N N . SER A 1 83 ? -2.832 -7.529 10.162 1.00 86.62 83 SER A N 1
ATOM 662 C CA . SER A 1 83 ? -3.602 -8.723 9.791 1.00 86.62 83 SER A CA 1
ATOM 663 C C . SER A 1 83 ? -4.268 -8.563 8.428 1.00 86.62 83 SER A C 1
ATOM 665 O O . SER A 1 83 ? -4.239 -9.483 7.613 1.00 86.62 83 SER A O 1
ATOM 667 N N . GLU A 1 84 ? -4.845 -7.391 8.172 1.00 85.94 84 GLU A N 1
ATOM 668 C CA . GLU A 1 84 ? -5.538 -7.113 6.921 1.00 85.94 84 GLU A CA 1
ATOM 669 C C . GLU A 1 84 ? -4.587 -7.093 5.741 1.00 85.94 84 GLU A C 1
ATOM 671 O O . GLU A 1 84 ? -4.854 -7.670 4.692 1.00 85.94 84 GLU A O 1
ATOM 676 N N . PHE A 1 85 ? -3.427 -6.484 5.948 1.00 82.50 85 PHE A N 1
ATOM 677 C CA . PHE A 1 85 ? -2.400 -6.408 4.936 1.00 82.50 85 PHE A CA 1
ATOM 678 C C . PHE A 1 85 ? -1.924 -7.795 4.483 1.00 82.50 85 PHE A C 1
ATOM 680 O O . PHE A 1 85 ? -1.774 -8.030 3.287 1.00 82.50 85 PHE A O 1
ATOM 687 N N . ILE A 1 86 ? -1.728 -8.726 5.425 1.00 82.25 86 ILE A N 1
ATOM 688 C CA . ILE A 1 86 ? -1.377 -10.119 5.109 1.00 82.25 86 ILE A CA 1
ATOM 689 C C . ILE A 1 86 ? -2.532 -10.814 4.382 1.00 82.25 86 ILE A C 1
ATOM 691 O O . ILE A 1 86 ? -2.293 -11.522 3.406 1.00 82.25 86 ILE A O 1
ATOM 695 N N . SER A 1 87 ? -3.770 -10.588 4.829 1.00 84.94 87 SER A N 1
ATOM 696 C CA . SER A 1 87 ? -4.962 -11.157 4.197 1.00 84.94 87 SER A CA 1
ATOM 697 C C . SER A 1 87 ? -5.068 -10.740 2.732 1.00 84.94 87 SER A C 1
ATOM 699 O O . SER A 1 87 ? -5.219 -11.599 1.873 1.00 84.94 87 SER A O 1
ATOM 701 N N . ILE A 1 88 ? -4.925 -9.446 2.432 1.00 82.19 88 ILE A N 1
ATOM 702 C CA . ILE A 1 88 ? -4.973 -8.909 1.063 1.00 82.19 88 ILE A CA 1
ATOM 703 C C . ILE A 1 88 ? -3.826 -9.462 0.220 1.00 82.19 88 ILE A C 1
ATOM 705 O O . ILE A 1 88 ? -4.041 -9.854 -0.923 1.00 82.19 88 ILE A O 1
ATOM 709 N N . LEU A 1 89 ? -2.618 -9.536 0.787 1.00 77.94 89 LEU A N 1
ATOM 710 C CA . LEU A 1 89 ? -1.462 -10.088 0.084 1.00 77.94 89 LEU A CA 1
ATOM 711 C C . LEU A 1 89 ? -1.673 -11.562 -0.301 1.00 77.94 89 LEU A C 1
ATOM 713 O O . LEU A 1 89 ? -1.251 -11.976 -1.375 1.00 77.94 89 LEU A O 1
ATOM 717 N N . MET A 1 90 ? -2.319 -12.347 0.565 1.00 75.94 90 MET A N 1
ATOM 718 C CA . MET A 1 90 ? -2.610 -13.764 0.326 1.00 75.94 90 MET A CA 1
ATOM 719 C C . MET A 1 90 ? -3.805 -13.979 -0.618 1.00 75.94 90 MET A C 1
ATOM 721 O O . MET A 1 90 ? -3.864 -15.003 -1.291 1.00 75.94 90 MET A O 1
ATOM 725 N N . LEU A 1 91 ? -4.743 -13.029 -0.684 1.00 70.44 91 LEU A N 1
ATOM 726 C CA . LEU A 1 91 ? -5.950 -13.106 -1.518 1.00 70.44 91 LEU A CA 1
ATOM 727 C C . LEU A 1 91 ? -5.704 -12.784 -2.996 1.00 70.44 91 LEU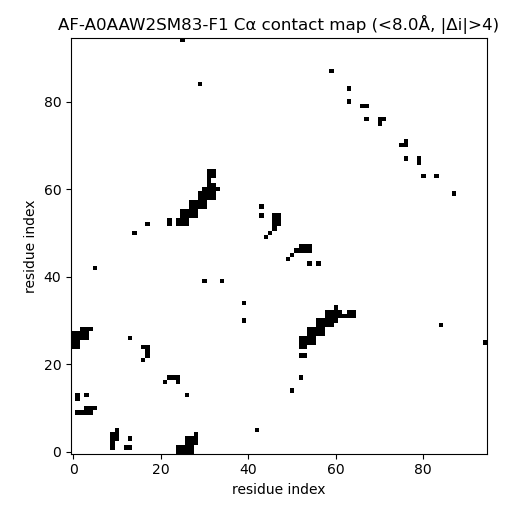 A C 1
ATOM 729 O O . LEU A 1 91 ? -6.623 -12.927 -3.799 1.00 70.44 91 LEU A O 1
ATOM 733 N N . LEU A 1 92 ? -4.502 -12.336 -3.366 1.00 65.50 92 LEU A N 1
ATOM 734 C CA . LEU A 1 92 ? -4.185 -12.019 -4.753 1.00 65.50 92 LEU A CA 1
ATOM 735 C C . LEU A 1 92 ? -4.130 -13.304 -5.592 1.00 65.50 92 LEU A C 1
ATOM 737 O O . LEU A 1 92 ? -3.210 -14.098 -5.399 1.00 65.50 92 LEU A O 1
ATOM 741 N N . PRO A 1 93 ? -5.072 -13.522 -6.534 1.00 48.28 93 PRO A N 1
ATOM 742 C CA . PRO A 1 93 ? -5.234 -14.815 -7.205 1.00 48.28 93 PRO A CA 1
ATOM 743 C C . PRO A 1 93 ? -4.196 -15.107 -8.299 1.00 48.28 93 PRO A C 1
ATOM 745 O O . PRO A 1 93 ? -4.355 -16.071 -9.041 1.00 48.28 93 PRO A O 1
ATOM 748 N N . THR A 1 94 ? -3.179 -14.265 -8.474 1.00 46.34 94 THR A N 1
ATOM 749 C CA . THR A 1 94 ? -2.360 -14.237 -9.695 1.00 46.34 94 THR A CA 1
ATOM 750 C C . THR A 1 94 ? -0.870 -14.127 -9.393 1.00 46.34 94 THR A C 1
ATOM 752 O O . THR A 1 94 ? -0.234 -13.121 -9.713 1.00 46.34 94 THR A O 1
ATOM 755 N N . ILE A 1 95 ? -0.324 -15.180 -8.780 1.00 42.81 95 ILE A N 1
ATOM 756 C CA . ILE A 1 95 ? 1.098 -15.548 -8.857 1.00 42.81 95 ILE A CA 1
ATOM 757 C C . ILE A 1 95 ? 1.174 -17.012 -9.262 1.00 42.81 95 ILE A C 1
ATOM 759 O O . ILE A 1 95 ? 0.419 -17.807 -8.662 1.00 42.81 95 ILE A O 1
#

Organism: NCBI:txid2727402

Nearest PDB structures (foldseek):
  2dpl-assembly1_B  TM=9.809E-01  e=1.840E-08  Pyrococcus horikoshii OT3
  2dpl-assembly1_A  TM=9.757E-01  e=2.251E-08  Pyrococcus horikoshii OT3
  3a4i-assembly1_B  TM=9.825E-01  e=3.603E-08  Pyrococcus horikoshii
  1gpm-assembly1_C  TM=9.648E-01  e=3.150E-08  Escherichia coli K-12
  7mo6-assembly1_B-2  TM=9.826E-01  e=4.408E-08  Aspergillus fumigatus Af293

Sequence (95 aa):
MKLCRWCVDSTVAATLVHKAIGDRLHCVFVDNGLLRWKERERVMETFEKDLHLPVTCVDASEQFLSKLKGVTEPEKKRKIIGSEFISILMLLPTI

Solvent-accessible surface area (backbone atoms only — not comparable to full-atom values): 5690 Å² total; per-residue (Å²): 122,52,72,46,56,103,43,71,67,34,51,54,53,48,55,55,45,34,76,73,58,45,88,75,47,52,34,45,32,75,41,54,71,77,72,61,91,67,42,68,59,53,48,52,48,45,36,49,72,75,62,67,45,59,66,47,80,42,87,38,27,68,62,44,51,60,72,47,60,90,62,80,55,67,69,59,50,54,52,51,54,54,53,49,52,52,50,55,65,69,64,56,91,82,125

Secondary structure (DSSP, 8-state):
-EE--S-HHHHHHHHHHHHHHGGG--EEEEE-S-PPTTHHHHHHHIIIIIS---EEEEE-HHHHHHHHTT---HHHHHHHHHHHHHHHHHT----

Foldseek 3Di:
DQEDDVDPVSVVVQLVVCVVPPQVDEYEYEDQLPDPDCPVVVVCCCCCPVVVHNYDYHYCNVVLCVQCVPDPDPVSNVVSVVVVVVVVVVPPPDD

Radius of gyration: 14.4 Å; Cα contacts (8 Å, |Δi|>4): 101; chains: 1; bounding box: 33×29×37 Å

InterPro domains:
  IPR014729 Rossmann-like alpha/beta/alpha sandwich fold [G3DSA:3.40.50.620] (7-92)
  IPR025777 GMP synthetase ATP pyrophosphatase domain [PS51553] (1-95)